Protein AF-A0A2E4IF81-F1 (afdb_monomer)

Solvent-accessible surface area (backbone atoms only — not comparable to full-atom values): 5556 Å² total; per-residue (Å²): 129,87,57,66,68,57,53,52,46,54,49,45,37,54,49,39,18,52,49,20,18,54,51,11,38,75,43,11,74,78,78,38,61,83,94,50,52,40,56,66,47,8,23,52,54,16,26,53,53,16,38,42,52,24,49,31,59,55,22,53,79,78,29,67,72,56,15,52,54,48,41,56,56,53,47,54,59,62,69,46,44,66,59,53,54,53,55,60,63,75,67,61,76,82,71,68,72,67,63,67,76,78,108

Radius of gyration: 18.51 Å; Cα contacts (8 Å, |Δi|>4): 100; chains: 1; bounding box: 37×29×63 Å

Mean predicted aligned error: 9.6 Å

pLDDT: mean 75.88, std 10.18, range [49.75, 88.0]

Foldseek 3Di:
DDDPLVVVLVCLQVVLLQVLLVVLLVCVVVVDDPVQDDSNSSSVRSNLVSNLVSLLVSQVVVHDVSSVVSNVVSVVVVVCVVVVVVVVVVPDDDDCPVVVVVD

Sequence (103 aa):
MLDWSAIQFGLIDNGVLALGMIFGVEWGDYLLPKRFKSKAGGAVMGGFIGNLVSDAVAGLAIGLHFTIGVTVGCIIPATLLPFVIKRANSNKPLRIREMISNA

Secondary structure (DSSP, 8-state):
---HHHHHHHHHHHHHHHHHHHHHHHHHHHHS-TTT-SHHHHHHHHHHHHHHHHHHHHHHTT-HHHHHHHHHHHHHHHHHHHHHHHHHHHTPPPPTHHHHTT-

Structure (mmCIF, N/CA/C/O backbone):
data_AF-A0A2E4IF81-F1
#
_entry.id   AF-A0A2E4IF81-F1
#
loop_
_atom_site.group_PDB
_atom_site.id
_atom_site.type_symbol
_atom_site.label_atom_id
_atom_site.label_alt_id
_atom_site.label_comp_id
_atom_site.label_asym_id
_atom_site.label_entity_id
_atom_site.label_seq_id
_atom_site.pdbx_PDB_ins_code
_atom_site.Cartn_x
_atom_site.Cartn_y
_atom_site.Cartn_z
_atom_site.occupancy
_atom_site.B_iso_or_equiv
_atom_site.auth_seq_id
_atom_site.auth_comp_id
_atom_site.auth_asym_id
_atom_site.auth_atom_id
_atom_site.pdbx_PDB_model_num
ATOM 1 N N . MET A 1 1 ? 23.746 15.334 -9.226 1.00 56.16 1 MET A N 1
ATOM 2 C CA . MET A 1 1 ? 22.441 15.723 -9.805 1.00 56.16 1 MET A CA 1
ATOM 3 C C . MET A 1 1 ? 21.400 14.754 -9.281 1.00 56.16 1 MET A C 1
ATOM 5 O O . MET A 1 1 ? 21.720 13.578 -9.180 1.00 56.16 1 MET A O 1
ATOM 9 N N . LEU A 1 2 ? 20.218 15.236 -8.895 1.00 67.31 2 LEU A N 1
ATOM 10 C CA . LEU A 1 2 ? 19.088 14.363 -8.568 1.00 67.31 2 LEU A CA 1
ATOM 11 C C . LEU A 1 2 ? 18.647 13.642 -9.842 1.00 67.31 2 LEU A C 1
ATOM 13 O O . LEU A 1 2 ? 18.438 14.291 -10.866 1.00 67.31 2 LEU A O 1
ATOM 17 N N . ASP A 1 3 ? 18.543 12.320 -9.776 1.00 81.06 3 ASP A N 1
ATOM 18 C CA . ASP A 1 3 ? 18.030 11.519 -10.879 1.00 81.06 3 ASP A CA 1
ATOM 19 C C . ASP A 1 3 ? 16.503 11.661 -10.928 1.00 81.06 3 ASP A C 1
ATOM 21 O O . ASP A 1 3 ? 15.799 11.371 -9.958 1.00 81.06 3 ASP A O 1
ATOM 25 N N . TRP A 1 4 ? 15.986 12.151 -12.052 1.00 82.69 4 TRP A N 1
ATOM 26 C CA . TRP A 1 4 ? 14.552 12.345 -12.253 1.00 82.69 4 TRP A CA 1
ATOM 27 C C . TRP A 1 4 ? 13.775 11.025 -12.162 1.00 82.69 4 TRP A C 1
ATOM 29 O O . TRP A 1 4 ? 12.657 11.002 -11.645 1.00 82.69 4 TRP A O 1
ATOM 39 N N . SER A 1 5 ? 14.393 9.914 -12.575 1.00 76.81 5 SER A N 1
ATOM 40 C CA . SER A 1 5 ? 13.793 8.582 -12.469 1.00 76.81 5 SER A CA 1
ATOM 41 C C . SER A 1 5 ? 13.612 8.151 -11.009 1.00 76.81 5 SER A C 1
ATOM 43 O O . SER A 1 5 ? 12.570 7.603 -10.649 1.00 76.81 5 SER A O 1
ATOM 45 N N . ALA A 1 6 ? 14.565 8.494 -10.137 1.00 75.25 6 ALA A N 1
ATOM 46 C CA . ALA A 1 6 ? 14.485 8.216 -8.707 1.00 75.25 6 ALA A CA 1
ATOM 47 C C . ALA A 1 6 ? 13.376 9.032 -8.020 1.00 75.25 6 ALA A C 1
ATOM 49 O O . ALA A 1 6 ? 12.696 8.523 -7.129 1.00 75.25 6 ALA A O 1
ATOM 50 N N . ILE A 1 7 ? 13.147 10.277 -8.455 1.00 81.00 7 ILE A N 1
ATOM 51 C CA . ILE A 1 7 ? 12.043 11.108 -7.949 1.00 81.00 7 ILE A CA 1
ATOM 52 C C . ILE A 1 7 ? 10.690 10.524 -8.370 1.00 81.00 7 ILE A C 1
ATOM 54 O O . ILE A 1 7 ? 9.788 10.416 -7.541 1.00 81.00 7 ILE A O 1
ATOM 58 N N . GLN A 1 8 ? 10.545 10.125 -9.636 1.00 76.44 8 GLN A N 1
ATOM 59 C CA . GLN A 1 8 ? 9.315 9.502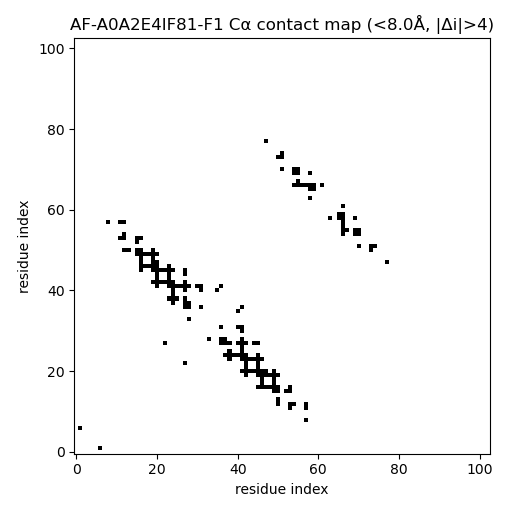 -10.130 1.00 76.44 8 GLN A CA 1
ATOM 60 C C . GLN A 1 8 ? 9.020 8.183 -9.408 1.00 76.44 8 GLN A C 1
ATOM 62 O O . GLN A 1 8 ? 7.889 7.978 -8.973 1.00 76.44 8 GLN A O 1
ATOM 67 N N . PHE A 1 9 ? 10.037 7.336 -9.217 1.00 78.81 9 PHE A N 1
ATOM 68 C CA . PHE A 1 9 ? 9.917 6.104 -8.439 1.00 78.81 9 PHE A CA 1
ATOM 69 C C . PHE A 1 9 ? 9.446 6.395 -7.011 1.00 78.81 9 PHE A C 1
ATOM 71 O O . PHE A 1 9 ? 8.432 5.858 -6.579 1.00 78.81 9 PHE A O 1
ATOM 78 N N . GLY A 1 10 ? 10.126 7.304 -6.303 1.00 73.50 10 GLY A N 1
ATOM 79 C CA . GLY A 1 10 ? 9.781 7.644 -4.923 1.00 73.50 10 GLY A CA 1
ATOM 80 C C . GLY A 1 10 ? 8.386 8.258 -4.774 1.00 73.50 10 GLY A C 1
ATOM 81 O O . GLY A 1 10 ? 7.728 8.033 -3.757 1.00 73.50 10 GLY A O 1
ATOM 82 N N . LEU A 1 11 ? 7.912 9.005 -5.777 1.00 78.81 11 LEU A N 1
ATOM 83 C CA . LEU A 1 11 ? 6.562 9.567 -5.787 1.00 78.81 11 LEU A CA 1
ATOM 84 C C . LEU A 1 11 ? 5.496 8.483 -5.989 1.00 78.81 11 LEU A C 1
ATOM 86 O O . LEU A 1 11 ? 4.466 8.516 -5.316 1.00 78.81 11 LEU A O 1
ATOM 90 N N . ILE A 1 12 ? 5.744 7.532 -6.893 1.00 76.19 12 ILE A N 1
ATOM 91 C CA . ILE A 1 12 ? 4.847 6.399 -7.142 1.00 76.19 12 ILE A CA 1
ATOM 92 C C . ILE A 1 12 ? 4.798 5.508 -5.897 1.00 76.19 12 ILE A C 1
ATOM 94 O O . ILE A 1 12 ? 3.711 5.277 -5.369 1.00 76.19 12 ILE A O 1
ATOM 98 N N . ASP A 1 13 ? 5.954 5.101 -5.368 1.00 74.19 13 ASP A N 1
ATOM 99 C CA . ASP A 1 13 ? 6.078 4.242 -4.186 1.00 74.19 13 ASP A CA 1
ATOM 100 C C . ASP A 1 13 ? 5.309 4.806 -2.981 1.00 74.19 13 ASP A C 1
ATOM 102 O O . ASP A 1 13 ? 4.280 4.267 -2.562 1.00 74.19 13 ASP A O 1
ATOM 106 N N . ASN A 1 14 ? 5.705 5.994 -2.518 1.00 79.88 14 ASN A N 1
ATOM 107 C CA . ASN A 1 14 ? 5.096 6.612 -1.341 1.00 79.88 14 ASN A CA 1
ATOM 108 C C . ASN A 1 14 ? 3.652 7.072 -1.582 1.00 79.88 14 ASN A C 1
ATOM 110 O O . ASN A 1 14 ? 2.833 7.031 -0.662 1.00 79.88 14 ASN A O 1
ATOM 114 N N . GLY A 1 15 ? 3.320 7.518 -2.797 1.00 77.88 15 GLY A N 1
ATOM 115 C CA . GLY A 1 15 ? 1.978 7.989 -3.138 1.00 77.88 15 GLY A CA 1
ATOM 116 C C . GLY A 1 15 ? 0.952 6.858 -3.140 1.00 77.88 15 GLY A C 1
ATOM 117 O O . GLY A 1 15 ? -0.088 6.961 -2.487 1.00 77.88 15 GLY A O 1
ATOM 118 N N . VAL A 1 16 ? 1.253 5.753 -3.826 1.00 84.62 16 VAL A N 1
ATOM 119 C CA . VAL A 1 16 ? 0.377 4.572 -3.867 1.00 84.62 16 VAL A CA 1
ATOM 120 C C . VAL A 1 16 ? 0.314 3.900 -2.493 1.00 84.62 16 VAL A C 1
ATOM 122 O O . VAL A 1 16 ? -0.768 3.479 -2.082 1.00 84.62 16 VAL A O 1
ATOM 125 N N . LEU A 1 17 ? 1.419 3.867 -1.738 1.00 87.00 17 LEU A N 1
ATOM 126 C CA . LEU A 1 17 ? 1.422 3.402 -0.349 1.00 87.00 17 LEU A CA 1
ATOM 127 C C . LEU A 1 17 ? 0.483 4.236 0.526 1.00 87.00 17 LEU A C 1
ATOM 129 O O . LEU A 1 17 ? -0.369 3.674 1.216 1.00 87.00 17 LEU A O 1
ATOM 133 N N . ALA A 1 18 ? 0.593 5.567 0.484 1.00 79.94 18 ALA A N 1
ATOM 134 C CA . ALA A 1 18 ? -0.234 6.455 1.298 1.00 79.94 18 ALA A CA 1
ATOM 135 C C . ALA A 1 18 ? -1.724 6.318 0.955 1.00 79.94 18 ALA A C 1
ATOM 137 O O . ALA A 1 18 ? -2.559 6.205 1.856 1.00 79.94 18 ALA A O 1
ATOM 138 N N . LEU A 1 19 ? -2.060 6.256 -0.337 1.00 85.50 19 LEU A N 1
ATOM 139 C CA . LEU A 1 19 ? -3.428 5.997 -0.789 1.00 85.50 19 LEU A CA 1
ATOM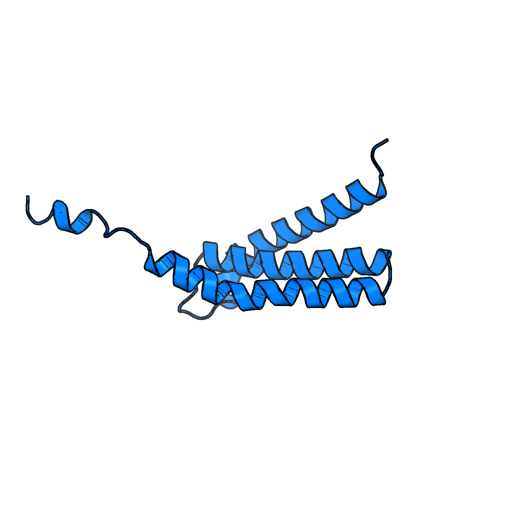 140 C C . LEU A 1 19 ? -3.920 4.628 -0.314 1.00 85.50 19 LEU A C 1
ATOM 142 O O . LEU A 1 19 ? -5.022 4.529 0.225 1.00 85.50 19 LEU A O 1
ATOM 146 N N . GLY A 1 20 ? -3.089 3.592 -0.441 1.00 87.19 20 GLY A N 1
ATOM 147 C CA . GLY A 1 20 ? -3.374 2.255 0.065 1.00 87.19 20 GLY A CA 1
ATOM 148 C C . GLY A 1 20 ? -3.687 2.265 1.558 1.00 87.19 20 GLY A C 1
ATOM 149 O O . GLY A 1 20 ? -4.686 1.686 1.975 1.00 87.19 20 GLY A O 1
ATOM 150 N N . MET A 1 21 ? -2.902 2.977 2.370 1.00 86.94 21 MET A N 1
ATOM 151 C CA . MET A 1 21 ? -3.154 3.116 3.808 1.00 86.94 21 MET A CA 1
ATOM 152 C C . MET A 1 21 ? -4.489 3.808 4.104 1.00 86.94 21 MET A C 1
ATOM 154 O O . MET A 1 21 ? -5.236 3.328 4.956 1.00 86.94 21 MET A O 1
ATOM 158 N N . ILE A 1 22 ? -4.813 4.904 3.410 1.00 86.75 22 ILE A N 1
ATOM 159 C CA . ILE A 1 22 ? -6.069 5.647 3.612 1.00 86.75 22 ILE A CA 1
ATOM 160 C C . ILE A 1 22 ? -7.273 4.780 3.230 1.00 86.75 22 ILE A C 1
ATOM 162 O O . ILE A 1 22 ? -8.180 4.602 4.046 1.00 86.75 22 ILE A O 1
ATOM 166 N N . PHE A 1 23 ? -7.247 4.154 2.049 1.00 87.00 23 PHE A N 1
ATOM 167 C CA . PHE A 1 23 ? -8.289 3.210 1.638 1.00 87.00 23 PHE A CA 1
ATOM 168 C C . PHE A 1 23 ? -8.380 2.021 2.594 1.00 87.00 23 PHE A C 1
ATOM 170 O O . PHE A 1 23 ? -9.473 1.574 2.930 1.00 87.00 23 PHE A O 1
ATOM 177 N N . GLY A 1 24 ? -7.247 1.545 3.104 1.00 85.88 24 GLY A N 1
ATOM 178 C CA . GLY A 1 24 ? -7.194 0.509 4.125 1.00 85.88 24 GLY A CA 1
ATOM 179 C C . GLY A 1 24 ? -7.910 0.899 5.417 1.00 85.88 24 GLY A C 1
ATOM 180 O O . GLY A 1 24 ? -8.572 0.057 6.017 1.00 85.88 24 GLY A O 1
ATOM 181 N N . VAL A 1 25 ? -7.831 2.160 5.853 1.00 85.69 25 VAL A N 1
ATOM 182 C CA . VAL A 1 25 ? -8.576 2.648 7.028 1.00 85.69 25 VAL A CA 1
ATOM 183 C C . VAL A 1 25 ? -10.083 2.611 6.786 1.00 85.69 25 VAL A C 1
ATOM 185 O O . VAL A 1 25 ? -10.824 2.211 7.683 1.00 85.69 25 VAL A O 1
ATOM 188 N N . GLU A 1 26 ? -10.534 3.018 5.601 1.00 85.88 26 GLU A N 1
ATOM 189 C CA . GLU A 1 26 ? -11.958 3.067 5.246 1.00 85.88 26 GLU A CA 1
ATOM 190 C C . GLU A 1 26 ? -12.555 1.675 4.992 1.00 85.88 26 GLU A C 1
ATOM 192 O O . GLU A 1 26 ? -13.663 1.376 5.431 1.00 85.88 26 GLU A O 1
ATOM 197 N N . TRP A 1 27 ? -11.805 0.797 4.323 1.00 82.94 27 TRP A N 1
ATOM 198 C CA . TRP A 1 27 ? -12.262 -0.529 3.895 1.00 82.94 27 TRP A CA 1
ATOM 199 C C . TRP A 1 27 ? -11.799 -1.649 4.828 1.00 82.94 27 TRP A C 1
ATOM 201 O O . TRP A 1 27 ? -12.160 -2.812 4.635 1.00 82.94 27 TRP A O 1
ATOM 211 N N . GLY A 1 28 ? -11.023 -1.328 5.864 1.00 76.12 28 GLY A N 1
ATOM 212 C CA . GLY A 1 28 ? -10.476 -2.293 6.815 1.00 76.12 28 GLY A CA 1
ATOM 213 C C . GLY A 1 28 ? -11.552 -3.145 7.483 1.00 76.12 28 GLY A C 1
ATOM 214 O O . GLY A 1 28 ? -11.330 -4.326 7.736 1.00 76.12 28 GLY A O 1
ATOM 215 N N . ASP A 1 29 ? -12.751 -2.597 7.684 1.00 75.00 29 ASP A N 1
ATOM 216 C CA . ASP A 1 29 ? -13.885 -3.341 8.235 1.00 75.00 29 ASP A CA 1
ATOM 217 C C . ASP A 1 29 ? -14.461 -4.392 7.271 1.00 75.00 29 ASP A C 1
ATOM 219 O O . ASP A 1 29 ? -15.089 -5.347 7.734 1.00 75.00 29 ASP A O 1
ATOM 223 N N . TYR A 1 30 ? -14.232 -4.262 5.964 1.00 78.62 30 TYR A N 1
ATOM 224 C CA . TYR A 1 30 ? -14.581 -5.267 4.953 1.00 78.62 30 TYR A CA 1
ATOM 225 C C . TYR A 1 30 ? -13.435 -6.248 4.698 1.00 78.62 30 TYR A C 1
ATOM 227 O O . TYR A 1 30 ? -13.672 -7.440 4.517 1.00 78.62 30 TYR A O 1
ATOM 235 N N . LEU A 1 31 ? -12.196 -5.755 4.710 1.00 69.31 31 LEU A N 1
ATOM 236 C CA . LEU A 1 31 ? -11.009 -6.527 4.348 1.00 69.31 31 LEU A CA 1
ATOM 237 C C . LEU A 1 31 ? -10.477 -7.399 5.495 1.00 69.31 31 LEU A C 1
ATOM 239 O O . LEU A 1 31 ? -9.829 -8.413 5.240 1.00 69.31 31 LEU A O 1
ATOM 243 N N . LEU A 1 32 ? -10.729 -7.031 6.759 1.00 75.38 32 LEU A N 1
ATOM 244 C CA . LEU A 1 32 ? -10.144 -7.724 7.908 1.00 75.38 32 LEU A CA 1
ATOM 245 C C . LEU A 1 32 ? -11.120 -8.669 8.624 1.00 75.38 32 LEU A C 1
ATOM 247 O O . LEU A 1 32 ? -12.286 -8.333 8.867 1.00 75.38 32 LEU A O 1
ATOM 251 N N . PRO A 1 33 ? -10.624 -9.828 9.099 1.00 76.19 33 PRO A N 1
ATOM 252 C CA . PRO A 1 33 ? -11.359 -10.679 10.027 1.00 76.19 33 PRO A CA 1
ATOM 253 C C . PRO A 1 33 ? -11.739 -9.909 11.298 1.00 76.19 33 PRO A C 1
ATOM 255 O O . PRO A 1 33 ? -10.952 -9.096 11.782 1.00 76.19 33 PRO A O 1
ATOM 258 N N . LYS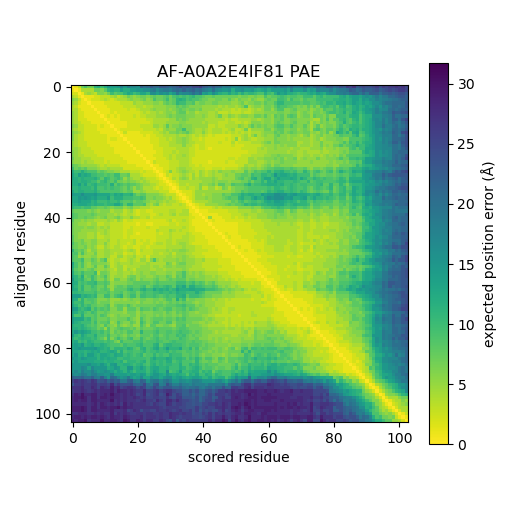 A 1 34 ? -12.890 -10.232 11.913 1.00 73.69 34 LYS A N 1
ATOM 259 C CA . LYS A 1 34 ? -13.418 -9.561 13.128 1.00 73.69 34 LYS A CA 1
ATOM 260 C C . LYS A 1 34 ? -12.370 -9.332 14.230 1.00 73.69 34 LYS A C 1
ATOM 262 O O . LYS A 1 34 ? -12.407 -8.307 14.894 1.00 73.69 34 LYS A O 1
ATOM 267 N N . ARG A 1 35 ? -11.416 -10.256 1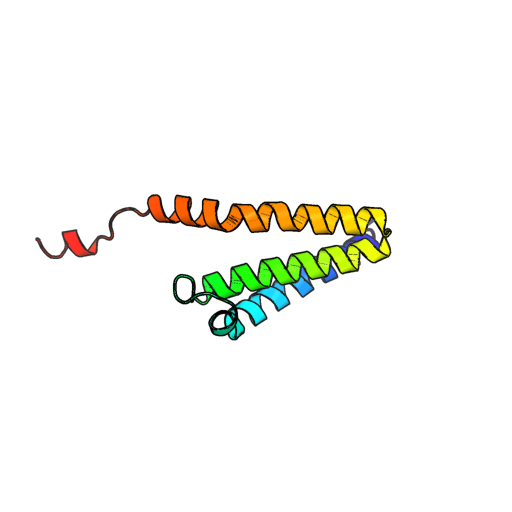4.390 1.00 71.56 35 ARG A N 1
ATOM 268 C CA . ARG A 1 35 ? -10.333 -10.187 15.389 1.00 71.56 35 ARG A CA 1
ATOM 269 C C . ARG A 1 35 ? -9.270 -9.104 15.137 1.00 71.56 35 ARG A C 1
ATOM 271 O O . ARG A 1 35 ? -8.499 -8.809 16.041 1.00 71.56 35 ARG A O 1
ATOM 278 N N . PHE A 1 36 ? -9.199 -8.553 13.926 1.00 69.00 36 PHE A N 1
ATOM 279 C CA . PHE A 1 36 ? -8.212 -7.546 13.518 1.00 69.00 36 PHE A CA 1
ATOM 280 C C . PHE A 1 36 ? -8.841 -6.233 13.041 1.00 69.00 36 PHE A C 1
ATOM 282 O O . PHE A 1 36 ? -8.109 -5.303 12.699 1.00 69.00 36 PHE A O 1
ATOM 289 N N . LYS A 1 37 ? -10.179 -6.142 13.042 1.00 76.56 37 LYS A N 1
ATOM 290 C CA . LYS A 1 37 ? -10.911 -4.930 12.667 1.00 76.56 37 LYS A CA 1
ATOM 291 C C . LYS A 1 37 ? -10.523 -3.781 13.586 1.00 76.56 37 LYS A C 1
ATOM 293 O O . LYS A 1 37 ? -10.833 -3.760 14.774 1.00 76.56 37 LYS A O 1
ATOM 298 N N . SER A 1 38 ? -9.768 -2.855 13.023 1.00 81.38 38 SER A N 1
ATOM 299 C CA . SER A 1 38 ? -9.351 -1.609 13.643 1.00 81.38 38 SER A CA 1
ATOM 300 C C . SER A 1 38 ? -8.857 -0.692 12.534 1.00 81.38 38 SER A C 1
ATOM 302 O O . SER A 1 38 ? -8.312 -1.176 11.543 1.00 81.38 38 SER A O 1
ATOM 304 N N . LYS A 1 39 ? -8.974 0.626 12.718 1.00 77.81 39 LYS A N 1
ATOM 305 C CA . LYS A 1 39 ? -8.424 1.596 11.757 1.00 77.81 39 LYS A CA 1
ATOM 306 C C . LYS A 1 39 ? -6.930 1.367 11.506 1.00 77.81 39 LYS A C 1
ATOM 308 O O . LYS A 1 39 ? -6.487 1.413 10.369 1.00 77.81 39 LYS A O 1
ATOM 313 N N . ALA A 1 40 ? -6.173 1.042 12.557 1.00 79.12 40 ALA A N 1
ATOM 314 C CA . ALA A 1 40 ? -4.753 0.715 12.448 1.00 79.12 40 ALA A CA 1
ATOM 315 C C . ALA A 1 40 ? -4.506 -0.579 11.653 1.00 79.12 40 ALA A C 1
ATOM 317 O O . ALA A 1 40 ? -3.647 -0.602 10.780 1.00 79.12 40 ALA A O 1
ATOM 318 N N . GLY A 1 41 ? -5.273 -1.644 11.912 1.00 79.31 41 GLY A N 1
ATOM 319 C CA . GLY A 1 41 ? -5.189 -2.885 11.138 1.00 79.31 41 GLY A CA 1
ATOM 320 C C . GLY A 1 41 ? -5.531 -2.663 9.666 1.00 79.31 41 GLY A C 1
ATOM 321 O O . GLY A 1 41 ? -4.841 -3.181 8.791 1.00 79.31 41 GLY A O 1
ATOM 322 N N . GLY A 1 42 ? -6.555 -1.847 9.406 1.00 83.19 42 GLY A N 1
ATOM 323 C CA . GLY A 1 42 ? -6.957 -1.422 8.070 1.00 83.19 42 GLY A CA 1
ATOM 324 C C . GLY A 1 42 ? -5.839 -0.678 7.347 1.00 83.19 42 GLY A C 1
ATOM 325 O O . GLY A 1 42 ? -5.448 -1.083 6.257 1.00 83.19 42 GLY A O 1
ATOM 326 N N . ALA A 1 43 ? -5.259 0.340 7.990 1.00 85.19 43 ALA A N 1
ATOM 327 C CA . ALA A 1 43 ? -4.127 1.099 7.456 1.00 85.19 43 ALA A CA 1
ATOM 328 C C . ALA A 1 43 ? -2.932 0.203 7.117 1.00 85.19 43 ALA A C 1
ATOM 330 O O . ALA A 1 43 ? -2.322 0.359 6.067 1.00 85.19 43 ALA A O 1
ATOM 331 N N . VAL A 1 44 ? -2.608 -0.752 7.991 1.00 83.94 44 VAL A N 1
ATOM 332 C CA . VAL A 1 44 ? -1.500 -1.690 7.785 1.00 83.94 44 VAL A CA 1
ATOM 333 C C . VAL A 1 44 ? -1.771 -2.615 6.596 1.00 83.94 44 VAL A C 1
ATOM 335 O O . VAL A 1 44 ? -0.894 -2.792 5.755 1.00 83.94 44 VAL A O 1
ATOM 338 N N . MET A 1 45 ? -2.980 -3.173 6.486 1.00 83.69 45 MET A N 1
ATOM 339 C CA . MET A 1 45 ? -3.355 -4.030 5.355 1.00 83.69 45 MET A CA 1
ATOM 340 C C . MET A 1 45 ? -3.343 -3.251 4.035 1.00 83.69 45 MET A C 1
ATOM 342 O O . MET A 1 45 ? -2.777 -3.708 3.045 1.00 83.69 45 MET A O 1
ATOM 346 N N . GLY A 1 46 ? -3.931 -2.057 4.035 1.00 86.81 46 GLY A N 1
ATOM 347 C CA . GLY A 1 46 ? -3.959 -1.180 2.874 1.00 86.81 46 GLY A CA 1
ATOM 348 C C . GLY A 1 46 ? -2.573 -0.685 2.467 1.00 86.81 46 GLY A C 1
ATOM 349 O O . GLY A 1 46 ? -2.265 -0.665 1.281 1.00 86.81 46 GLY A O 1
ATOM 350 N N . GLY A 1 47 ? -1.704 -0.372 3.431 1.00 88.00 47 GLY A N 1
ATOM 351 C CA . GLY A 1 47 ? -0.309 -0.019 3.177 1.00 88.00 47 GLY A CA 1
ATOM 352 C C . GLY A 1 47 ? 0.476 -1.164 2.545 1.00 88.00 47 GLY A C 1
ATOM 353 O O . GLY A 1 47 ? 1.200 -0.935 1.586 1.00 88.00 47 GLY A O 1
ATOM 354 N N . PHE A 1 48 ? 0.276 -2.405 2.997 1.00 85.44 48 PHE A N 1
ATOM 355 C CA . PHE A 1 48 ? 0.907 -3.576 2.377 1.00 85.44 48 PHE A CA 1
ATOM 356 C C . PHE A 1 48 ? 0.457 -3.804 0.933 1.00 85.44 48 PHE A C 1
ATOM 358 O O . PHE A 1 48 ? 1.287 -4.083 0.070 1.00 85.44 48 PHE A O 1
ATOM 365 N N . ILE A 1 49 ? -0.846 -3.680 0.667 1.00 85.75 49 ILE A N 1
ATOM 366 C CA . ILE A 1 49 ? -1.386 -3.802 -0.694 1.00 85.75 49 ILE A CA 1
ATOM 367 C C . ILE A 1 49 ? -0.861 -2.660 -1.568 1.00 85.75 49 ILE A C 1
ATOM 369 O O . ILE A 1 49 ? -0.391 -2.914 -2.672 1.00 85.75 49 ILE A O 1
ATOM 373 N N . GLY A 1 50 ? -0.908 -1.422 -1.068 1.00 85.38 50 GLY A N 1
ATOM 374 C CA . GLY A 1 50 ? -0.416 -0.241 -1.774 1.00 85.38 50 GLY A CA 1
ATOM 375 C C . GLY A 1 50 ? 1.062 -0.366 -2.128 1.00 85.38 50 GLY A C 1
ATOM 376 O O . GLY A 1 50 ? 1.421 -0.185 -3.285 1.00 85.38 50 GLY A O 1
ATOM 377 N N . ASN A 1 51 ? 1.895 -0.776 -1.170 1.00 87.06 51 ASN A N 1
ATOM 378 C CA . ASN A 1 51 ? 3.321 -1.004 -1.387 1.00 87.06 51 ASN A CA 1
ATOM 379 C C . ASN A 1 51 ? 3.562 -2.084 -2.451 1.00 87.06 51 ASN A C 1
ATOM 381 O O . ASN A 1 51 ? 4.288 -1.853 -3.405 1.00 87.06 51 ASN A O 1
ATOM 385 N N . LEU A 1 52 ? 2.887 -3.238 -2.350 1.00 85.56 52 LEU A N 1
ATOM 386 C CA . LEU A 1 52 ? 3.026 -4.321 -3.330 1.00 85.56 52 LEU A CA 1
ATOM 387 C C . LEU A 1 52 ? 2.611 -3.892 -4.746 1.00 85.56 52 LEU A C 1
ATOM 389 O O . LEU A 1 52 ? 3.286 -4.238 -5.712 1.00 85.56 52 LEU A O 1
ATOM 393 N N . VAL A 1 53 ? 1.512 -3.146 -4.879 1.00 85.25 53 VAL A N 1
ATOM 394 C CA . VAL A 1 53 ? 1.053 -2.630 -6.178 1.00 85.25 53 VAL A CA 1
ATOM 395 C C . VAL A 1 53 ? 2.040 -1.607 -6.730 1.00 85.25 53 VAL A C 1
ATOM 397 O O . VAL A 1 53 ? 2.374 -1.670 -7.912 1.00 85.25 53 VAL A O 1
ATOM 400 N N . SER A 1 54 ? 2.519 -0.690 -5.892 1.00 84.69 54 SER A N 1
ATOM 401 C CA . SER A 1 54 ? 3.440 0.360 -6.318 1.00 84.69 54 SER A CA 1
ATOM 402 C C . SER A 1 54 ? 4.770 -0.201 -6.799 1.00 84.69 54 SER A C 1
ATOM 404 O O . SER A 1 54 ? 5.200 0.087 -7.913 1.00 84.69 54 SER A O 1
ATOM 406 N N . ASP A 1 55 ? 5.355 -1.093 -6.005 1.00 82.88 55 ASP A N 1
ATOM 407 C CA . ASP A 1 55 ? 6.604 -1.783 -6.296 1.00 82.88 55 ASP A CA 1
ATOM 408 C C . ASP A 1 55 ? 6.515 -2.644 -7.565 1.00 82.88 55 ASP A C 1
ATOM 410 O O . ASP A 1 55 ? 7.452 -2.687 -8.366 1.00 82.88 55 ASP A O 1
ATOM 414 N N . ALA A 1 56 ? 5.375 -3.304 -7.796 1.00 83.50 56 ALA A N 1
ATOM 415 C CA . ALA A 1 56 ? 5.141 -4.057 -9.023 1.00 83.50 56 ALA A CA 1
ATOM 416 C C . ALA A 1 56 ? 5.030 -3.131 -10.248 1.00 83.50 56 ALA A C 1
ATOM 418 O O . ALA A 1 56 ? 5.657 -3.389 -11.274 1.00 83.50 56 ALA A O 1
ATOM 419 N N . VAL A 1 57 ? 4.276 -2.030 -10.151 1.00 83.00 57 VAL A N 1
ATOM 420 C CA . VAL A 1 57 ? 4.125 -1.054 -11.246 1.00 83.00 57 VAL A CA 1
ATOM 421 C C . VAL A 1 57 ? 5.455 -0.372 -11.560 1.00 83.00 57 VAL A C 1
ATOM 423 O O . VAL A 1 57 ? 5.830 -0.252 -12.726 1.00 83.00 57 VAL A O 1
ATOM 426 N N . ALA A 1 58 ? 6.195 0.034 -10.534 1.00 78.56 58 ALA A N 1
ATOM 427 C CA . ALA A 1 58 ? 7.495 0.660 -10.691 1.00 78.56 58 ALA A CA 1
ATOM 428 C C . ALA A 1 58 ? 8.544 -0.338 -11.213 1.00 78.56 58 ALA A C 1
ATOM 430 O O . ALA A 1 58 ? 9.349 -0.003 -12.083 1.00 78.56 58 ALA A O 1
ATOM 431 N N . GLY A 1 59 ? 8.490 -1.593 -10.762 1.00 80.00 59 GLY A N 1
ATOM 432 C CA . GLY A 1 59 ? 9.340 -2.671 -11.255 1.00 80.00 59 GLY A CA 1
ATOM 433 C C . GLY A 1 59 ? 9.131 -2.982 -12.739 1.00 80.00 59 GLY A C 1
ATOM 434 O O . GLY A 1 59 ? 10.107 -3.289 -13.432 1.00 80.00 59 GLY A O 1
ATOM 435 N N . LEU A 1 60 ? 7.901 -2.853 -13.260 1.00 82.06 60 LEU A N 1
ATOM 436 C CA . LEU A 1 60 ? 7.604 -3.086 -14.682 1.00 82.06 60 LEU A CA 1
ATOM 437 C C . LEU A 1 60 ? 8.347 -2.111 -15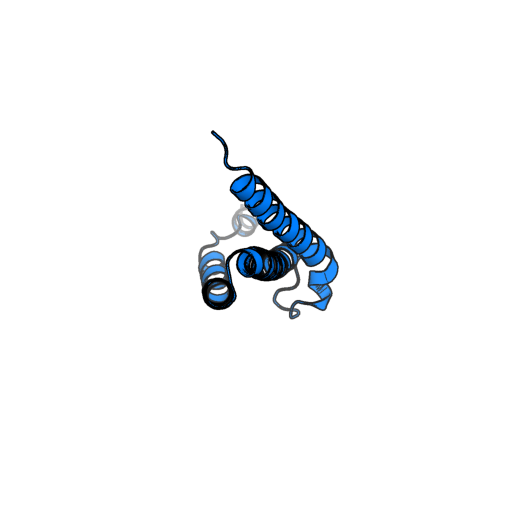.599 1.00 82.06 60 LEU A C 1
ATOM 439 O O . LEU A 1 60 ? 8.706 -2.489 -16.713 1.00 82.06 60 LEU A O 1
ATOM 443 N N . ALA A 1 61 ? 8.628 -0.894 -15.127 1.00 78.12 61 ALA A N 1
ATOM 444 C CA . ALA A 1 61 ? 9.423 0.082 -15.869 1.00 78.12 61 ALA A CA 1
ATOM 445 C C . ALA A 1 61 ? 10.910 -0.313 -15.983 1.00 78.12 61 ALA A C 1
ATOM 447 O O . ALA A 1 61 ? 11.600 0.158 -16.883 1.00 78.12 61 ALA A O 1
ATOM 448 N N . ILE A 1 62 ? 11.398 -1.186 -15.093 1.00 79.81 62 ILE A N 1
ATOM 449 C CA . ILE A 1 62 ? 12.785 -1.675 -15.066 1.00 79.81 62 ILE A CA 1
ATOM 450 C C . ILE A 1 62 ? 12.904 -3.006 -15.820 1.00 79.81 62 ILE A C 1
ATOM 452 O O . ILE A 1 62 ? 13.871 -3.236 -16.544 1.00 79.81 62 ILE A O 1
ATOM 456 N N . GLY A 1 63 ? 11.919 -3.894 -15.668 1.00 85.31 63 GLY A N 1
ATOM 457 C CA . GLY A 1 63 ? 11.850 -5.153 -16.401 1.00 85.31 63 GLY A CA 1
ATOM 458 C C . GLY A 1 63 ? 11.108 -6.257 -15.655 1.00 85.31 63 GLY A C 1
ATOM 459 O O . GLY A 1 63 ? 11.004 -6.272 -14.425 1.00 85.31 63 GLY A O 1
ATOM 460 N N . LEU A 1 64 ? 10.618 -7.240 -16.412 1.00 84.12 64 LEU A N 1
ATOM 461 C CA . LEU A 1 64 ? 9.742 -8.294 -15.892 1.00 84.12 64 LEU A CA 1
ATOM 462 C C . LEU A 1 64 ? 10.408 -9.149 -14.798 1.00 84.12 64 LEU A C 1
ATOM 464 O O . LEU A 1 64 ? 9.789 -9.445 -13.781 1.00 84.12 64 LEU A O 1
ATOM 468 N N . HIS A 1 65 ? 11.685 -9.505 -14.964 1.00 84.44 65 HIS A N 1
ATOM 469 C CA . HIS A 1 65 ? 12.413 -10.314 -13.979 1.00 84.44 65 HIS A CA 1
ATOM 470 C C . HIS A 1 65 ? 12.610 -9.568 -12.646 1.00 84.44 65 HIS A C 1
ATOM 472 O O . HIS A 1 65 ? 12.482 -10.160 -11.574 1.00 84.44 65 HIS A O 1
ATOM 478 N N . PHE A 1 66 ? 12.876 -8.259 -12.706 1.00 79.38 66 PHE A N 1
ATOM 479 C CA . PHE A 1 66 ? 12.993 -7.403 -11.524 1.00 79.38 66 PHE A CA 1
ATOM 480 C C . PHE A 1 66 ? 11.638 -7.242 -10.823 1.00 79.38 66 PHE A C 1
ATOM 482 O O . PHE A 1 66 ? 11.550 -7.414 -9.611 1.00 79.38 66 PHE A O 1
ATOM 489 N N . THR A 1 67 ? 10.573 -7.028 -11.601 1.00 85.69 67 THR A N 1
ATOM 490 C CA . THR A 1 67 ? 9.187 -6.949 -11.110 1.00 85.69 67 THR A CA 1
ATOM 491 C C . THR A 1 67 ? 8.801 -8.183 -10.304 1.00 85.69 67 THR A C 1
ATOM 493 O O . THR A 1 67 ? 8.277 -8.061 -9.200 1.00 85.69 67 THR A O 1
ATOM 496 N N . ILE A 1 68 ? 9.069 -9.381 -10.837 1.00 84.94 68 ILE A N 1
ATOM 497 C CA . ILE A 1 68 ? 8.741 -10.642 -10.161 1.00 84.94 68 ILE A CA 1
ATOM 498 C C . ILE A 1 68 ? 9.530 -10.759 -8.854 1.00 84.94 68 ILE A C 1
ATOM 500 O O . ILE A 1 68 ? 8.944 -11.068 -7.818 1.00 84.94 68 ILE A O 1
ATOM 504 N N . GLY A 1 69 ? 10.836 -10.469 -8.884 1.00 83.94 69 GLY A N 1
ATOM 505 C CA . GLY A 1 69 ? 11.691 -10.517 -7.697 1.00 83.94 69 GLY A CA 1
ATOM 506 C C . GLY A 1 69 ? 11.217 -9.575 -6.588 1.00 83.94 69 GLY A C 1
ATOM 507 O O . GLY A 1 69 ? 11.085 -9.994 -5.440 1.00 83.94 69 GLY A O 1
ATOM 508 N N . VAL A 1 70 ? 10.891 -8.333 -6.942 1.00 82.44 70 VAL A N 1
ATOM 509 C CA . VAL A 1 70 ? 10.353 -7.330 -6.016 1.00 82.44 70 VAL A CA 1
ATOM 510 C C . VAL A 1 70 ? 8.975 -7.738 -5.488 1.00 82.44 70 VAL A C 1
ATOM 512 O O . VAL A 1 70 ? 8.775 -7.764 -4.278 1.00 82.44 70 VAL A O 1
ATOM 515 N N . THR A 1 71 ? 8.052 -8.160 -6.358 1.00 83.25 71 THR A N 1
ATOM 516 C CA . THR A 1 71 ? 6.700 -8.591 -5.951 1.00 83.25 71 THR A CA 1
ATOM 517 C C . THR A 1 71 ? 6.759 -9.737 -4.939 1.00 83.25 71 THR A C 1
ATOM 519 O O . THR A 1 71 ? 6.082 -9.701 -3.912 1.00 83.25 71 THR A O 1
ATOM 522 N N . VAL A 1 72 ? 7.605 -10.744 -5.189 1.00 83.19 72 VAL A N 1
ATOM 523 C CA . VAL A 1 72 ? 7.829 -11.858 -4.255 1.00 83.19 72 VAL A CA 1
ATOM 524 C C . VAL A 1 72 ? 8.491 -11.365 -2.965 1.00 83.19 72 VAL A C 1
ATOM 526 O O . VAL A 1 72 ? 8.077 -11.761 -1.874 1.00 83.19 72 VAL A O 1
ATOM 529 N N . GLY A 1 73 ? 9.473 -10.467 -3.073 1.00 80.19 73 GLY A N 1
ATOM 530 C CA . GLY A 1 73 ? 10.148 -9.837 -1.940 1.00 80.19 73 GLY A CA 1
ATOM 531 C C . GLY A 1 73 ? 9.193 -9.107 -0.995 1.00 80.19 73 GLY A C 1
ATOM 532 O O . GLY A 1 73 ? 9.337 -9.240 0.218 1.00 80.19 73 GLY A O 1
ATOM 533 N N . CYS A 1 74 ? 8.171 -8.427 -1.521 1.00 83.25 74 CYS A N 1
ATOM 534 C CA . CYS A 1 74 ? 7.175 -7.696 -0.729 1.00 83.25 74 CYS A CA 1
ATOM 535 C C . CYS A 1 74 ? 6.176 -8.619 -0.004 1.00 83.25 74 CYS A C 1
ATOM 537 O O . CYS A 1 74 ? 5.637 -8.256 1.044 1.00 83.25 74 CYS A O 1
ATOM 539 N N . ILE A 1 75 ? 5.967 -9.846 -0.496 1.00 79.06 75 ILE A N 1
ATOM 540 C CA . ILE A 1 75 ? 5.096 -10.843 0.150 1.00 79.06 75 ILE A CA 1
ATOM 541 C C . ILE A 1 75 ? 5.742 -11.408 1.426 1.00 79.06 75 ILE A C 1
ATOM 543 O O . ILE A 1 75 ? 5.045 -11.670 2.408 1.00 79.06 75 ILE A O 1
ATOM 547 N N . ILE A 1 76 ? 7.070 -11.555 1.465 1.00 77.12 76 ILE A N 1
ATOM 548 C CA . ILE A 1 76 ? 7.798 -12.099 2.626 1.00 77.12 76 ILE A CA 1
ATOM 549 C C . ILE A 1 76 ? 7.487 -11.320 3.925 1.00 77.12 76 ILE A C 1
ATOM 551 O O . ILE A 1 76 ? 6.979 -11.930 4.871 1.00 77.12 76 ILE A O 1
ATOM 555 N N . PRO A 1 77 ? 7.698 -9.993 4.020 1.00 72.62 77 PRO A N 1
ATOM 556 C CA . PRO A 1 77 ? 7.357 -9.233 5.220 1.00 72.62 77 PRO A CA 1
ATOM 557 C C . PRO A 1 77 ? 5.849 -9.217 5.507 1.00 72.62 77 PRO A C 1
ATOM 559 O O . PRO A 1 77 ? 5.469 -9.215 6.680 1.00 72.62 77 PRO A O 1
ATOM 562 N N . ALA A 1 78 ? 4.986 -9.304 4.485 1.00 74.62 78 ALA A N 1
ATOM 563 C CA . ALA A 1 78 ? 3.537 -9.415 4.679 1.00 74.62 78 ALA A CA 1
ATOM 564 C C . ALA A 1 78 ? 3.171 -10.682 5.473 1.00 74.62 78 ALA A C 1
ATOM 566 O O . ALA A 1 78 ? 2.335 -10.639 6.377 1.00 74.62 78 ALA A O 1
ATOM 567 N N . THR A 1 79 ? 3.852 -11.802 5.200 1.00 75.25 79 THR A N 1
ATOM 568 C CA . THR A 1 79 ? 3.659 -13.056 5.950 1.00 75.25 79 THR A CA 1
ATOM 569 C C . THR A 1 79 ? 4.229 -13.016 7.372 1.00 75.25 79 THR A C 1
ATOM 571 O O . THR A 1 79 ? 3.704 -13.689 8.262 1.00 75.25 79 THR A O 1
ATOM 574 N N . LEU A 1 80 ? 5.256 -12.198 7.627 1.00 75.75 80 LEU A N 1
ATOM 575 C CA . LEU A 1 80 ? 5.880 -12.049 8.951 1.00 75.75 80 LEU A CA 1
ATOM 576 C C . LEU A 1 80 ? 5.115 -11.090 9.874 1.00 75.75 80 LEU A C 1
ATOM 578 O O . LEU A 1 80 ? 5.178 -11.210 11.100 1.00 75.75 80 LEU A O 1
ATOM 582 N N . LEU A 1 81 ? 4.345 -10.169 9.303 1.00 72.81 81 LEU A N 1
ATOM 583 C CA . LEU A 1 81 ? 3.565 -9.167 10.019 1.00 72.81 81 LEU A CA 1
ATOM 584 C C . LEU A 1 81 ? 2.681 -9.706 11.167 1.00 72.81 81 LEU A C 1
ATOM 586 O O . LEU A 1 81 ? 2.766 -9.164 12.275 1.00 72.81 81 LEU A O 1
ATOM 590 N N . PRO A 1 82 ? 1.865 -10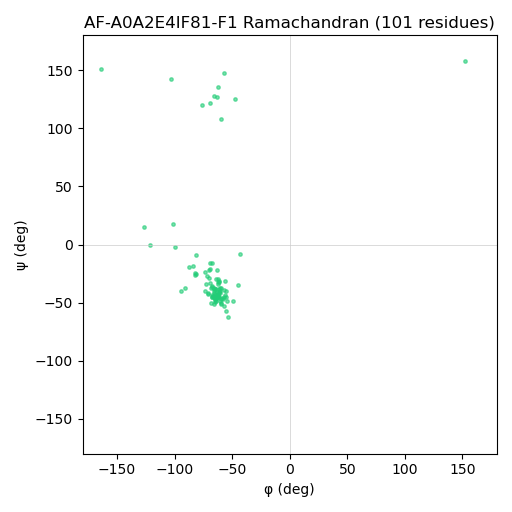.773 10.999 1.00 68.62 82 PRO A N 1
ATOM 591 C CA . PRO A 1 82 ? 1.057 -11.307 12.098 1.00 68.62 82 PRO A CA 1
ATOM 592 C C . PRO A 1 82 ? 1.906 -11.807 13.276 1.00 68.62 82 PRO A C 1
ATOM 594 O O . PRO A 1 82 ? 1.477 -11.695 14.428 1.00 68.62 82 PRO A O 1
ATOM 597 N N . PHE A 1 83 ? 3.116 -12.316 13.020 1.00 70.44 83 PHE A N 1
ATOM 598 C CA . PHE A 1 83 ? 4.034 -12.762 14.070 1.00 70.44 83 PHE A CA 1
ATOM 599 C C . PHE A 1 83 ? 4.601 -11.580 14.860 1.00 70.44 83 PHE A C 1
ATOM 601 O O . PHE A 1 83 ? 4.629 -11.620 16.093 1.00 70.44 83 PHE A O 1
ATOM 608 N N . VAL A 1 84 ? 4.981 -10.504 14.165 1.00 69.06 84 VAL A N 1
ATOM 609 C CA . VAL A 1 84 ? 5.480 -9.269 14.788 1.00 69.06 84 VAL A CA 1
ATOM 610 C C . VAL A 1 84 ? 4.390 -8.610 15.636 1.00 69.06 84 VAL A C 1
ATOM 612 O O . VAL A 1 84 ? 4.631 -8.285 16.798 1.00 69.06 84 VAL A O 1
ATOM 615 N N . ILE A 1 85 ? 3.164 -8.496 15.113 1.00 66.31 85 ILE A N 1
ATOM 616 C CA . ILE A 1 85 ? 2.021 -7.921 15.844 1.00 66.31 85 ILE A CA 1
ATOM 617 C C . ILE A 1 85 ? 1.688 -8.746 17.092 1.00 66.31 85 ILE A C 1
ATOM 619 O O . ILE A 1 85 ? 1.426 -8.186 18.161 1.00 66.31 85 ILE A O 1
ATOM 623 N N . LYS A 1 86 ? 1.705 -10.082 16.984 1.00 63.91 86 LYS A N 1
ATOM 624 C CA . LYS A 1 86 ? 1.477 -10.972 18.129 1.00 63.91 86 LYS A CA 1
ATOM 625 C C . LYS A 1 86 ? 2.524 -10.735 19.218 1.00 63.91 86 LYS A C 1
ATOM 627 O O . LYS A 1 86 ? 2.154 -10.553 20.374 1.00 63.91 86 LYS A O 1
ATOM 632 N N . ARG A 1 87 ? 3.808 -10.669 18.850 1.00 67.06 87 ARG A N 1
ATOM 633 C CA . ARG A 1 87 ? 4.907 -10.434 19.798 1.00 67.06 87 ARG A CA 1
ATOM 634 C C . ARG A 1 87 ? 4.854 -9.041 20.430 1.00 67.06 87 ARG A C 1
ATOM 636 O O . ARG A 1 87 ? 5.063 -8.923 21.632 1.00 67.06 87 ARG A O 1
ATOM 643 N N . ALA A 1 88 ? 4.516 -8.008 19.661 1.00 61.94 88 ALA A N 1
ATOM 644 C CA . ALA A 1 88 ? 4.373 -6.644 20.170 1.00 61.94 88 ALA A CA 1
ATOM 645 C C . ALA A 1 88 ? 3.230 -6.516 21.195 1.00 61.94 88 ALA A C 1
ATOM 647 O O . ALA A 1 88 ? 3.377 -5.835 22.208 1.00 61.94 88 ALA A O 1
ATOM 648 N N . ASN A 1 89 ? 2.103 -7.206 20.979 1.00 59.75 89 ASN A N 1
ATOM 649 C CA . ASN A 1 89 ? 0.990 -7.204 21.934 1.00 59.75 89 ASN A CA 1
ATOM 650 C C . ASN A 1 89 ? 1.296 -7.966 23.234 1.00 59.75 89 ASN A C 1
ATOM 652 O O . ASN A 1 89 ? 0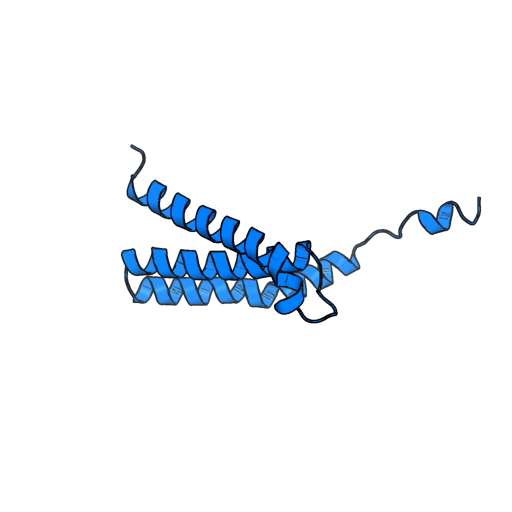.753 -7.596 24.273 1.00 59.75 89 ASN A O 1
ATOM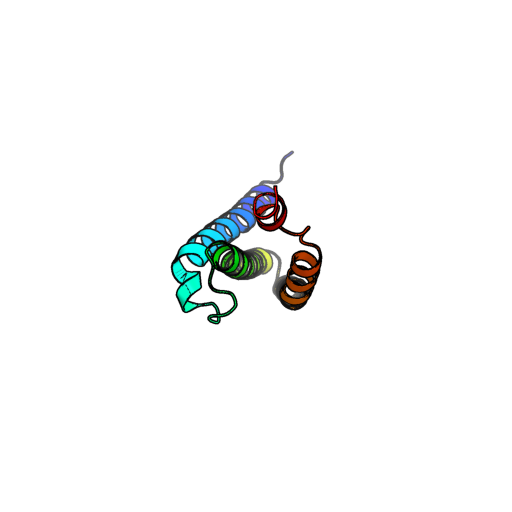 656 N N . SER A 1 90 ? 2.164 -8.982 23.202 1.00 59.22 90 SER A N 1
ATOM 657 C CA . SER A 1 90 ? 2.578 -9.729 24.401 1.00 59.22 90 SER A CA 1
ATOM 658 C C . SER A 1 90 ? 3.422 -8.911 25.388 1.00 59.22 90 SER A C 1
ATOM 660 O O . SER A 1 90 ? 3.526 -9.307 26.541 1.00 59.22 90 SER A O 1
ATOM 662 N N . ASN A 1 91 ? 3.976 -7.767 24.972 1.00 58.12 91 ASN A N 1
ATOM 663 C CA . ASN A 1 91 ? 4.830 -6.904 25.799 1.00 58.12 91 ASN A CA 1
ATOM 664 C C . ASN A 1 91 ? 4.111 -5.664 26.360 1.00 58.12 91 ASN A C 1
ATOM 666 O O . ASN A 1 91 ? 4.770 -4.704 26.758 1.00 58.12 91 ASN A O 1
ATOM 670 N N . LYS A 1 92 ? 2.772 -5.626 26.384 1.00 49.75 92 LYS A N 1
ATOM 671 C CA . LYS A 1 92 ? 2.074 -4.476 26.978 1.00 49.75 92 LYS A CA 1
ATOM 672 C C . LYS A 1 92 ? 2.277 -4.462 28.501 1.00 49.75 92 LYS A C 1
ATOM 674 O O . LYS A 1 92 ? 1.851 -5.419 29.148 1.00 49.75 92 LYS A O 1
ATOM 679 N N . PRO A 1 93 ? 2.848 -3.394 29.095 1.00 52.47 93 PRO A N 1
ATOM 680 C CA . PRO A 1 93 ? 2.802 -3.218 30.540 1.00 52.47 93 PRO A CA 1
ATOM 681 C C . PRO A 1 93 ? 1.337 -3.090 30.982 1.00 52.47 93 PRO A C 1
ATOM 683 O O . PRO A 1 93 ? 0.534 -2.415 30.326 1.00 52.47 93 PRO A O 1
ATOM 686 N N . LEU A 1 94 ? 0.990 -3.792 32.064 1.00 53.91 94 LEU A N 1
ATOM 687 C CA . LEU A 1 94 ? -0.341 -3.822 32.672 1.00 53.91 94 LEU A CA 1
ATOM 688 C C . LEU A 1 94 ? -0.882 -2.393 32.837 1.00 53.91 94 LEU A C 1
ATOM 690 O O . LEU A 1 94 ? -0.226 -1.516 33.398 1.00 53.91 94 LEU A O 1
ATOM 694 N N . ARG A 1 95 ? -2.076 -2.135 32.289 1.00 58.69 95 ARG A N 1
ATOM 695 C CA . ARG A 1 95 ? -2.719 -0.817 32.362 1.00 58.69 95 ARG A CA 1
ATOM 696 C C . ARG A 1 95 ? -3.016 -0.474 33.825 1.00 58.69 95 ARG A C 1
ATOM 698 O O . ARG A 1 95 ? -3.770 -1.181 34.479 1.00 58.69 95 ARG A O 1
ATOM 705 N N . ILE A 1 96 ? -2.544 0.700 34.239 1.00 56.72 96 ILE A N 1
ATOM 706 C CA . ILE A 1 96 ? -2.712 1.437 35.514 1.00 56.72 96 ILE A CA 1
ATO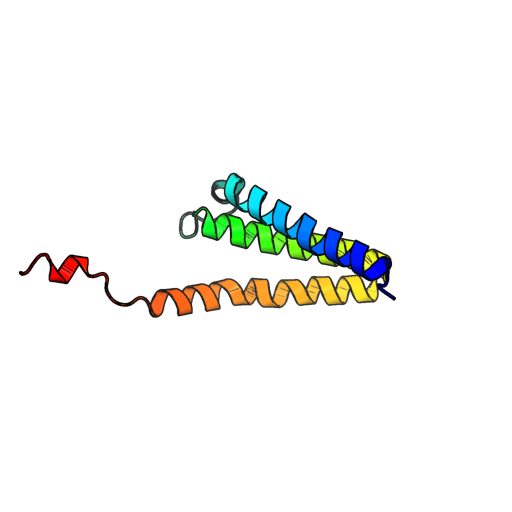M 707 C C . ILE A 1 96 ? -4.150 1.464 36.103 1.00 56.72 96 ILE A C 1
ATOM 709 O O . ILE A 1 96 ? -4.346 1.871 37.245 1.00 56.72 96 ILE A O 1
ATOM 713 N N . ARG A 1 97 ? -5.175 0.984 35.385 1.00 55.22 97 ARG A N 1
ATOM 714 C CA . ARG A 1 97 ? -6.563 0.922 35.876 1.00 55.22 97 ARG A CA 1
ATOM 715 C C . ARG A 1 97 ? -6.754 0.004 37.090 1.00 55.22 97 ARG A C 1
ATOM 717 O O . ARG A 1 97 ? -7.697 0.235 37.835 1.00 55.22 97 ARG A O 1
ATOM 724 N N . GLU A 1 98 ? -5.866 -0.961 37.333 1.00 55.72 98 GLU A N 1
ATOM 725 C CA . GLU A 1 98 ? -5.926 -1.806 38.540 1.00 55.72 98 GLU A CA 1
ATOM 726 C C . GLU A 1 98 ? -5.263 -1.178 39.780 1.00 55.72 98 GLU A C 1
ATOM 728 O O . GLU A 1 98 ? -5.589 -1.565 40.899 1.00 55.72 98 GLU A O 1
ATOM 733 N N . MET A 1 99 ? -4.394 -0.170 39.618 1.00 55.69 99 MET A N 1
ATOM 734 C CA . MET A 1 99 ? -3.744 0.508 40.756 1.00 55.69 99 MET A CA 1
ATOM 735 C C . MET A 1 99 ? -4.639 1.571 41.404 1.00 55.69 99 MET A C 1
ATOM 737 O O . MET A 1 99 ? -4.479 1.855 42.582 1.00 55.69 99 MET A O 1
ATOM 741 N N . ILE A 1 100 ? -5.593 2.140 40.659 1.00 59.25 100 ILE A N 1
ATOM 742 C CA . ILE A 1 100 ? -6.508 3.183 41.164 1.00 59.25 100 ILE A CA 1
ATOM 743 C C . ILE A 1 100 ? -7.752 2.567 41.831 1.00 59.25 100 ILE A C 1
ATOM 745 O O . ILE A 1 100 ? -8.415 3.214 42.624 1.00 59.25 100 ILE A O 1
ATOM 749 N N . SER A 1 101 ? -8.065 1.299 41.545 1.00 57.88 101 SER A N 1
ATOM 750 C CA . SER A 1 101 ? -9.209 0.596 42.147 1.00 57.88 101 SER A CA 1
ATOM 751 C C . SER A 1 101 ? -8.930 0.042 43.555 1.00 57.88 101 SER A C 1
ATOM 753 O O . SER A 1 101 ? -9.859 -0.452 44.188 1.00 57.88 101 SER A O 1
ATOM 755 N N . ASN A 1 102 ? -7.675 0.070 44.015 1.00 57.09 102 ASN A N 1
ATOM 756 C CA . ASN A 1 102 ? -7.236 -0.466 45.312 1.00 57.09 102 ASN A CA 1
ATOM 757 C C . ASN A 1 102 ? -6.464 0.573 46.156 1.00 57.09 102 ASN A C 1
ATOM 759 O O . ASN A 1 102 ? -5.772 0.190 47.098 1.00 57.09 102 ASN A O 1
ATOM 763 N N . ALA A 1 103 ? -6.549 1.859 45.803 1.00 53.62 103 ALA A N 1
ATOM 764 C CA . ALA A 1 103 ? -6.018 2.985 46.574 1.00 53.62 103 ALA A CA 1
ATOM 765 C C . ALA A 1 103 ? -7.184 3.836 47.083 1.00 53.62 103 ALA A C 1
ATOM 767 O O . ALA A 1 103 ? -7.102 4.300 48.240 1.00 53.62 103 ALA A O 1
#